Protein AF-A0A366HYT6-F1 (afdb_monomer_lite)

Secondary structure (DSSP, 8-state):
------S-S--HHHHHHHHHHHHHHHHHHHHHHHHHHHHHHHHHHHHHHHHHHHHHHHHHHHTT-----SHHHHHHHHHH-HHHHHHHHHHHHHHT-

InterPro domains:
  IPR010001 SigmaK-factor processing regulatory BofA [PF07441] (20-93)

Radius of gyration: 28.55 Å; chains: 1; bounding box: 72×18×78 Å

Structure (mmCIF, N/CA/C/O backbone):
data_AF-A0A366HYT6-F1
#
_entry.id   AF-A0A366HYT6-F1
#
loop_
_atom_site.group_PDB
_atom_site.id
_atom_site.type_symbol
_atom_site.label_atom_id
_atom_site.label_alt_id
_atom_site.label_comp_id
_atom_site.label_asym_id
_atom_site.label_entity_id
_atom_site.label_seq_id
_atom_site.pdbx_PDB_ins_code
_atom_site.Cartn_x
_atom_site.Cartn_y
_atom_site.Cartn_z
_atom_site.occupancy
_atom_site.B_iso_or_equiv
_atom_site.auth_seq_id
_atom_site.auth_comp_id
_atom_site.auth_asym_id
_atom_site.auth_atom_id
_atom_site.pdbx_PDB_model_num
ATOM 1 N N . MET A 1 1 ? 45.153 0.688 -55.896 1.00 44.47 1 MET A N 1
ATOM 2 C CA . MET A 1 1 ? 44.334 1.616 -55.084 1.00 44.47 1 MET A CA 1
ATOM 3 C C . MET A 1 1 ? 43.225 0.822 -54.389 1.00 44.47 1 MET A C 1
ATOM 5 O O . MET A 1 1 ? 42.088 0.867 -54.820 1.00 44.47 1 MET A O 1
ATOM 9 N N . VAL A 1 2 ? 43.564 -0.006 -53.390 1.00 53.81 2 VAL A N 1
ATOM 10 C CA . VAL A 1 2 ? 42.609 -0.949 -52.746 1.00 53.81 2 VAL A CA 1
ATOM 11 C C . VAL A 1 2 ? 42.680 -0.886 -51.204 1.00 53.81 2 VAL A C 1
ATOM 13 O O . VAL A 1 2 ? 41.992 -1.618 -50.513 1.00 53.81 2 VAL A O 1
ATOM 16 N N . ILE A 1 3 ? 43.463 0.032 -50.623 1.00 50.91 3 ILE A N 1
ATOM 17 C CA . ILE A 1 3 ? 43.813 -0.019 -49.187 1.00 50.91 3 ILE A CA 1
ATOM 18 C C . ILE A 1 3 ? 42.967 0.926 -48.292 1.00 50.91 3 ILE A C 1
ATOM 20 O O . ILE A 1 3 ? 43.234 1.048 -47.109 1.00 50.91 3 ILE A O 1
ATOM 24 N N . LEU A 1 4 ? 41.887 1.558 -48.777 1.00 54.53 4 LEU A N 1
ATOM 25 C CA . LEU A 1 4 ? 41.110 2.525 -47.964 1.00 54.53 4 LEU A CA 1
ATOM 26 C C . LEU A 1 4 ? 39.635 2.152 -47.725 1.00 54.53 4 LEU A C 1
ATOM 28 O O . LEU A 1 4 ? 38.757 3.005 -47.805 1.00 54.53 4 LEU A O 1
ATOM 32 N N . LYS A 1 5 ? 39.344 0.893 -47.381 1.00 54.41 5 LYS A N 1
ATOM 33 C CA . LYS A 1 5 ? 38.053 0.512 -46.766 1.00 54.41 5 LYS A CA 1
ATOM 34 C C . LYS A 1 5 ? 38.260 -0.250 -45.452 1.00 54.41 5 LYS A C 1
ATOM 36 O O . LYS A 1 5 ? 37.755 -1.347 -45.267 1.00 54.41 5 LYS A O 1
ATOM 41 N N . MET A 1 6 ? 39.031 0.341 -44.542 1.00 55.59 6 MET A N 1
ATOM 42 C CA . MET A 1 6 ? 39.088 -0.061 -43.129 1.00 55.59 6 MET A CA 1
ATOM 43 C C . MET A 1 6 ? 38.588 1.086 -42.233 1.00 55.59 6 MET A C 1
ATOM 45 O O . MET A 1 6 ? 39.224 1.466 -41.261 1.00 55.59 6 MET A O 1
ATOM 49 N N . GLY A 1 7 ? 37.448 1.678 -42.588 1.00 59.31 7 GLY A N 1
ATOM 50 C CA . GLY A 1 7 ? 36.496 2.179 -41.592 1.00 59.31 7 GLY A CA 1
ATOM 51 C C . GLY A 1 7 ? 35.457 1.078 -41.408 1.00 59.31 7 GLY A C 1
ATOM 52 O O . GLY A 1 7 ? 35.281 0.312 -42.355 1.00 59.31 7 GLY A O 1
ATOM 53 N N . LEU A 1 8 ? 34.835 0.940 -40.226 1.00 58.62 8 LEU A N 1
ATOM 54 C CA . LEU A 1 8 ? 33.753 -0.031 -39.980 1.00 58.62 8 LEU A CA 1
ATOM 55 C C . LEU A 1 8 ? 32.950 -0.241 -41.270 1.00 58.62 8 LEU A C 1
ATOM 57 O O . LEU A 1 8 ? 32.428 0.736 -41.797 1.00 58.62 8 LEU A O 1
ATOM 61 N N . GLY A 1 9 ? 32.903 -1.469 -41.800 1.00 58.00 9 GLY A N 1
ATOM 62 C CA . GLY A 1 9 ? 32.245 -1.809 -43.073 1.00 58.00 9 GLY A CA 1
ATOM 63 C C . GLY A 1 9 ? 30.719 -1.672 -43.037 1.00 58.00 9 GLY A C 1
ATOM 64 O O . GLY A 1 9 ? 30.010 -2.462 -43.646 1.00 58.00 9 GLY A O 1
ATOM 65 N N . LEU A 1 10 ? 30.221 -0.714 -42.264 1.00 63.66 10 LEU A N 1
ATOM 66 C CA . LEU A 1 10 ? 28.844 -0.308 -42.161 1.00 63.66 10 LEU A CA 1
ATOM 67 C C . LEU A 1 10 ? 28.601 0.726 -43.250 1.00 63.66 10 LEU A C 1
ATOM 69 O O . LEU A 1 10 ? 29.148 1.830 -43.228 1.00 63.66 10 LEU A O 1
ATOM 73 N N . GLU A 1 11 ? 27.768 0.353 -44.209 1.00 78.38 11 GLU A N 1
ATOM 74 C CA . GLU A 1 11 ? 27.169 1.313 -45.121 1.00 78.38 11 GLU A CA 1
ATOM 75 C C . GLU A 1 11 ? 26.437 2.371 -44.281 1.00 78.38 11 GLU A C 1
ATOM 77 O O . GLU A 1 11 ? 25.814 2.055 -43.262 1.00 78.38 11 GLU A O 1
ATOM 82 N N . THR A 1 12 ? 26.545 3.643 -44.662 1.00 78.56 12 THR A N 1
ATOM 83 C CA . THR A 1 12 ? 25.920 4.767 -43.938 1.00 78.56 12 THR A CA 1
ATOM 84 C C . THR A 1 12 ? 24.426 4.546 -43.711 1.00 78.56 12 THR A C 1
ATOM 86 O O . THR A 1 12 ? 23.881 4.938 -42.679 1.00 78.56 12 THR A O 1
ATOM 89 N N . ASP A 1 13 ? 23.795 3.832 -44.638 1.00 83.38 13 ASP A N 1
ATOM 90 C CA . ASP A 1 13 ? 22.387 3.458 -44.605 1.00 83.38 13 ASP A CA 1
ATOM 91 C C . ASP A 1 13 ? 22.086 2.465 -43.475 1.00 83.38 13 ASP A C 1
ATOM 93 O O . ASP A 1 13 ? 21.078 2.599 -42.777 1.00 83.38 13 ASP A O 1
ATOM 97 N N . ALA A 1 14 ? 22.996 1.521 -43.214 1.00 86.44 14 ALA A N 1
ATOM 98 C CA . ALA A 1 14 ? 22.874 0.585 -42.102 1.00 86.44 14 ALA A CA 1
ATOM 99 C C . ALA A 1 14 ? 22.958 1.321 -40.755 1.00 86.44 14 ALA A C 1
ATOM 101 O O . ALA A 1 14 ? 22.122 1.103 -39.878 1.00 86.44 14 ALA A O 1
ATOM 102 N N . ILE A 1 15 ? 23.914 2.244 -40.598 1.00 87.81 15 ILE A N 1
ATOM 103 C CA . ILE A 1 15 ? 24.060 3.052 -39.372 1.00 87.81 15 ILE A CA 1
ATOM 104 C C . ILE A 1 15 ? 22.787 3.866 -39.107 1.00 87.81 15 ILE A C 1
ATOM 106 O O . ILE A 1 15 ? 22.313 3.926 -37.967 1.00 87.81 15 ILE A O 1
ATOM 110 N N . LEU A 1 16 ? 22.210 4.462 -40.153 1.00 87.62 16 LEU A N 1
ATOM 111 C CA . LEU A 1 16 ? 20.982 5.245 -40.051 1.00 87.62 16 LEU A CA 1
ATOM 112 C C . LEU A 1 16 ? 19.788 4.371 -39.641 1.00 87.62 16 LEU A C 1
ATOM 114 O O . LEU A 1 16 ? 19.063 4.724 -38.709 1.00 87.62 16 LEU A O 1
ATOM 118 N N . ALA A 1 17 ? 19.623 3.205 -40.270 1.00 89.75 17 ALA A N 1
ATOM 119 C CA . ALA A 1 17 ? 18.557 2.261 -39.946 1.00 89.75 17 ALA A CA 1
ATOM 120 C C . ALA A 1 17 ? 18.640 1.765 -38.491 1.00 89.75 17 ALA A C 1
ATOM 122 O O . ALA A 1 17 ? 17.634 1.785 -37.776 1.00 89.75 17 ALA A O 1
ATOM 123 N N . TYR A 1 18 ? 19.834 1.394 -38.013 1.00 91.69 18 TYR A N 1
ATOM 124 C CA .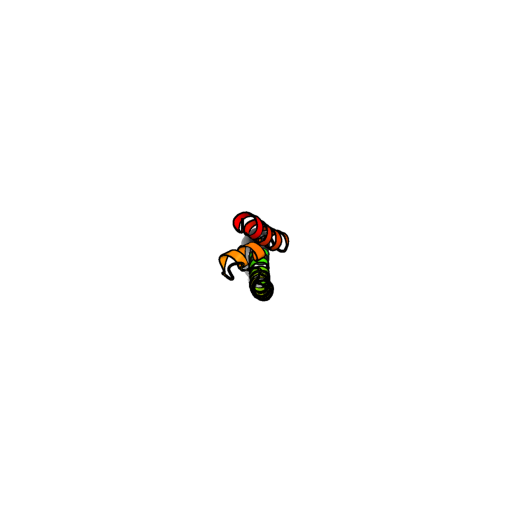 TYR A 1 18 ? 20.030 0.989 -36.616 1.00 91.69 18 TYR A CA 1
ATOM 125 C C . TYR A 1 18 ? 19.772 2.138 -35.636 1.00 91.69 18 TYR A C 1
ATOM 127 O O . TYR A 1 18 ? 19.157 1.919 -34.593 1.00 91.69 18 TYR A O 1
ATOM 135 N N . SER A 1 19 ? 20.183 3.362 -35.974 1.00 93.38 19 SER A N 1
ATOM 136 C CA . SER A 1 19 ? 19.960 4.540 -35.125 1.00 93.38 19 SER A CA 1
ATOM 137 C C . SER A 1 19 ? 18.470 4.851 -34.968 1.00 93.38 19 SER A C 1
ATOM 139 O O . SER A 1 19 ? 17.997 5.087 -33.856 1.00 93.38 19 SER A O 1
ATOM 141 N N . ILE A 1 20 ? 17.709 4.786 -36.064 1.00 95.19 20 ILE A N 1
ATOM 142 C CA . ILE A 1 20 ? 16.251 4.969 -36.044 1.00 95.19 20 ILE A CA 1
ATOM 143 C C . ILE A 1 20 ? 15.579 3.837 -35.258 1.00 95.19 20 ILE A C 1
ATOM 145 O O . ILE A 1 20 ? 14.736 4.104 -34.400 1.00 95.19 20 ILE A O 1
ATOM 149 N N . GLY A 1 21 ? 15.980 2.583 -35.487 1.00 94.75 21 GLY A N 1
ATOM 150 C CA . GLY A 1 21 ? 15.456 1.435 -34.746 1.00 94.75 21 GLY A CA 1
ATOM 151 C C . GLY A 1 21 ? 15.693 1.547 -33.237 1.00 94.75 21 GLY A C 1
ATOM 152 O O . GLY A 1 21 ? 14.783 1.294 -32.446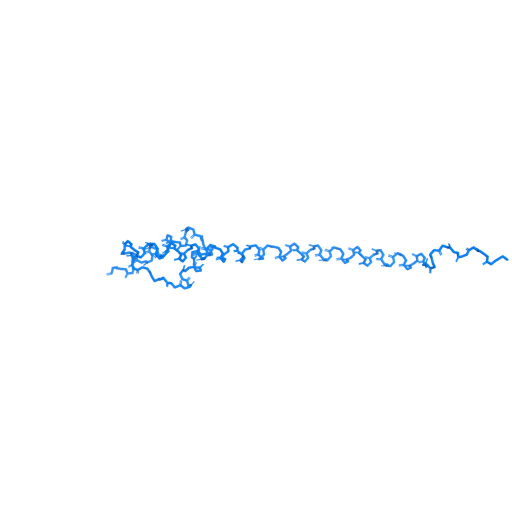 1.00 94.75 21 GLY A O 1
ATOM 153 N N . LEU A 1 22 ? 16.881 2.003 -32.829 1.00 95.06 22 LEU A N 1
ATOM 154 C CA . LEU A 1 22 ? 17.221 2.213 -31.423 1.00 95.06 22 LEU A CA 1
ATOM 155 C C . LEU A 1 22 ? 16.398 3.348 -30.796 1.00 95.06 22 LEU A C 1
ATOM 157 O O . LEU A 1 22 ? 15.929 3.207 -29.666 1.00 95.06 22 LEU A O 1
ATOM 161 N N . LEU A 1 23 ? 16.179 4.446 -31.526 1.00 95.56 23 LEU A N 1
ATOM 162 C CA . LEU A 1 23 ? 15.333 5.554 -31.070 1.00 95.56 23 LEU A CA 1
ATOM 163 C C . LEU A 1 23 ? 13.885 5.106 -30.846 1.00 95.56 23 LEU A C 1
ATOM 165 O O . LEU A 1 23 ? 13.304 5.410 -29.801 1.00 95.56 23 LEU A O 1
ATOM 169 N N . ILE A 1 24 ? 13.320 4.343 -31.786 1.00 95.25 24 ILE A N 1
ATOM 170 C CA . ILE A 1 24 ? 11.969 3.780 -31.659 1.00 95.25 24 ILE A CA 1
ATOM 171 C C . ILE A 1 24 ? 11.907 2.837 -30.453 1.00 95.25 24 ILE A C 1
ATOM 173 O O . ILE A 1 24 ? 11.023 2.981 -29.605 1.00 95.25 24 ILE A O 1
ATOM 177 N N . LEU A 1 25 ? 12.871 1.920 -30.325 1.00 94.69 25 LEU A N 1
ATOM 178 C CA . LEU A 1 25 ? 12.933 0.977 -29.209 1.00 94.69 25 LEU A CA 1
ATOM 179 C C . LEU A 1 25 ? 13.024 1.696 -27.857 1.00 94.69 25 LEU A C 1
ATOM 181 O O . LEU A 1 25 ? 12.324 1.324 -26.915 1.00 94.69 25 LEU A O 1
ATOM 185 N N . TYR A 1 26 ? 13.839 2.747 -27.758 1.00 94.19 26 TYR A N 1
ATOM 186 C CA . TYR A 1 26 ? 13.960 3.548 -26.542 1.00 94.19 26 TYR A CA 1
ATOM 187 C C . TYR A 1 26 ? 12.644 4.247 -26.187 1.00 94.19 26 TYR A C 1
ATOM 189 O O . TYR A 1 26 ? 12.227 4.239 -25.025 1.00 94.19 26 TYR A O 1
ATOM 197 N N . PHE A 1 27 ? 11.956 4.816 -27.178 1.00 94.75 27 PHE A N 1
ATOM 198 C CA . PHE A 1 27 ? 10.702 5.530 -26.956 1.00 94.75 27 PHE A CA 1
ATOM 199 C C . PHE A 1 27 ? 9.578 4.592 -26.490 1.00 94.75 27 PHE A C 1
ATOM 201 O O . PHE A 1 27 ? 8.893 4.875 -25.498 1.00 94.75 27 PHE A O 1
ATOM 208 N N . PHE A 1 28 ? 9.436 3.440 -27.152 1.00 93.88 28 PHE A N 1
ATOM 209 C CA . PHE A 1 28 ? 8.476 2.406 -26.764 1.00 93.88 28 PHE A CA 1
ATOM 210 C C . PHE A 1 28 ? 8.826 1.786 -25.409 1.00 93.88 28 PHE A C 1
ATOM 212 O O . PHE A 1 28 ? 7.963 1.706 -24.533 1.00 93.88 28 PHE A O 1
ATOM 219 N N . GLY A 1 29 ? 10.091 1.419 -25.195 1.00 91.44 29 GLY A N 1
ATOM 220 C CA . GLY A 1 29 ? 10.558 0.830 -23.939 1.00 91.44 29 GLY A CA 1
ATOM 221 C C . GLY A 1 29 ? 10.358 1.761 -22.742 1.00 91.44 29 GLY A C 1
ATOM 222 O O . GLY A 1 29 ? 9.842 1.342 -21.706 1.00 91.44 29 GLY A O 1
ATOM 223 N N . SER A 1 30 ? 10.680 3.048 -22.895 1.00 86.62 30 SER A N 1
ATOM 224 C CA . SER A 1 30 ? 10.490 4.063 -21.850 1.00 86.62 30 SER A CA 1
ATOM 225 C C . SER A 1 30 ? 9.011 4.276 -21.510 1.00 86.62 30 SER A C 1
ATOM 227 O O . SER A 1 30 ? 8.649 4.356 -20.332 1.00 86.62 30 SER A O 1
ATOM 229 N N . THR A 1 31 ? 8.140 4.322 -22.521 1.00 86.75 31 THR A N 1
ATOM 230 C CA . THR A 1 31 ? 6.689 4.466 -22.326 1.00 86.75 31 THR A CA 1
ATOM 231 C C . THR A 1 31 ? 6.104 3.263 -21.592 1.00 86.75 31 THR A C 1
ATOM 233 O O . THR A 1 31 ? 5.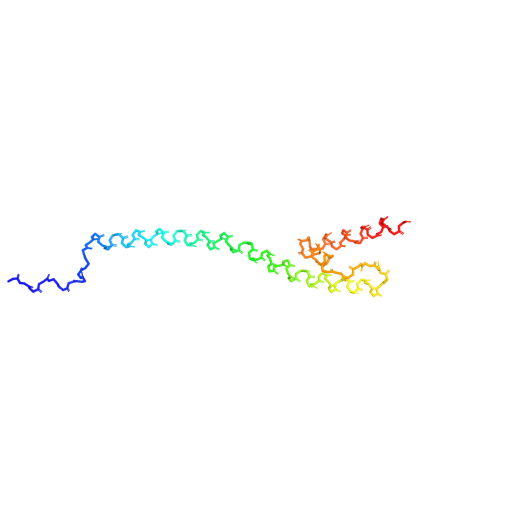397 3.438 -20.595 1.00 86.75 31 THR A O 1
ATOM 236 N N . LEU A 1 32 ? 6.449 2.047 -22.022 1.00 87.31 32 LEU A N 1
ATOM 237 C CA . LEU A 1 32 ? 5.953 0.818 -21.405 1.00 87.31 32 LEU A CA 1
ATOM 238 C C . LEU A 1 32 ? 6.427 0.698 -19.950 1.00 87.31 32 LEU A C 1
ATOM 240 O O . LEU A 1 32 ? 5.635 0.418 -19.052 1.00 87.31 32 LEU A O 1
ATOM 244 N N . PHE A 1 33 ? 7.700 1.002 -19.689 1.00 86.75 33 PHE A N 1
ATOM 245 C CA . PHE A 1 33 ? 8.259 0.963 -18.340 1.00 86.75 33 PHE A CA 1
ATOM 246 C C . PHE A 1 33 ? 7.572 1.957 -17.391 1.00 8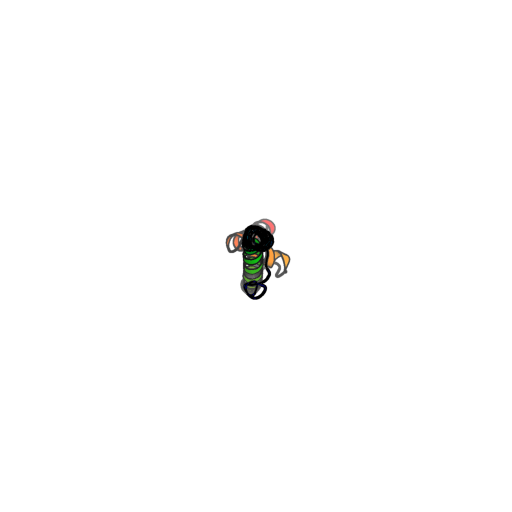6.75 33 PHE A C 1
ATOM 248 O O . PHE A 1 33 ? 7.256 1.618 -16.247 1.00 86.75 33 PHE A O 1
ATOM 255 N N . LYS A 1 34 ? 7.288 3.181 -17.858 1.00 84.31 34 LYS A N 1
ATOM 256 C CA . LYS A 1 34 ? 6.549 4.180 -17.067 1.00 84.31 34 LYS A CA 1
ATOM 257 C C . LYS A 1 34 ? 5.120 3.728 -16.773 1.00 84.31 34 LYS A C 1
ATOM 259 O O . LYS A 1 34 ? 4.682 3.864 -15.630 1.00 84.31 34 LYS A O 1
ATOM 264 N N . ALA A 1 35 ? 4.432 3.159 -17.763 1.00 84.19 35 ALA A N 1
ATOM 265 C CA . ALA A 1 35 ? 3.071 2.652 -17.605 1.00 84.19 35 ALA A CA 1
ATOM 266 C C . ALA A 1 35 ? 2.995 1.516 -16.572 1.00 84.19 35 ALA A C 1
ATOM 268 O O . ALA A 1 35 ? 2.091 1.511 -15.744 1.00 84.19 35 ALA A O 1
ATOM 269 N N . PHE A 1 36 ? 3.976 0.608 -16.554 1.00 85.94 36 PHE A N 1
ATOM 270 C CA . PHE A 1 36 ? 4.032 -0.502 -15.594 1.00 85.94 36 PHE A CA 1
ATOM 271 C C . PHE A 1 36 ? 4.469 -0.090 -14.183 1.00 85.94 36 PHE A C 1
ATOM 273 O O . PHE A 1 36 ? 4.073 -0.716 -13.199 1.00 85.94 36 PHE A O 1
ATOM 280 N N . LYS A 1 37 ? 5.251 0.982 -14.036 1.00 85.94 37 LYS A N 1
ATOM 281 C CA . LYS A 1 37 ? 5.742 1.426 -12.721 1.00 85.94 37 LYS A CA 1
ATOM 282 C C . LYS A 1 37 ? 4.616 1.843 -11.766 1.00 85.94 37 LYS A C 1
ATOM 284 O O . LYS A 1 37 ? 4.736 1.642 -10.556 1.00 85.94 37 LYS A O 1
ATOM 289 N N . ILE A 1 38 ? 3.547 2.433 -12.298 1.00 85.50 38 ILE A N 1
ATOM 290 C CA . ILE A 1 38 ? 2.396 2.922 -11.526 1.00 85.50 38 ILE A CA 1
ATOM 291 C C . ILE A 1 38 ? 1.620 1.763 -10.866 1.00 85.50 38 ILE A C 1
ATOM 293 O O . ILE A 1 38 ? 1.543 1.753 -9.634 1.00 85.50 38 ILE A O 1
ATOM 297 N N . PRO A 1 39 ? 1.107 0.757 -11.607 1.00 84.88 39 PRO A N 1
ATOM 298 C CA . PRO A 1 39 ? 0.358 -0.350 -11.017 1.00 84.88 39 PRO A CA 1
ATOM 299 C C . PRO A 1 39 ? 1.227 -1.216 -10.105 1.00 84.88 39 PRO A C 1
ATOM 301 O O . PRO A 1 39 ? 0.754 -1.647 -9.060 1.00 84.88 39 PRO A O 1
ATOM 304 N N . VAL A 1 40 ? 2.509 -1.420 -10.428 1.00 89.88 40 VAL A N 1
ATOM 305 C CA . VAL A 1 40 ? 3.413 -2.203 -9.568 1.00 89.88 40 VAL A CA 1
ATOM 306 C C . VAL A 1 40 ? 3.572 -1.548 -8.196 1.00 89.88 40 VAL A C 1
ATOM 308 O O . VAL A 1 40 ? 3.451 -2.222 -7.175 1.00 89.88 40 VAL A O 1
ATOM 311 N N . ARG A 1 41 ? 3.783 -0.225 -8.144 1.00 89.31 41 ARG A N 1
ATOM 312 C CA . ARG A 1 41 ? 3.840 0.497 -6.863 1.00 89.31 41 ARG A CA 1
ATOM 313 C C . ARG A 1 41 ? 2.527 0.405 -6.099 1.00 89.31 41 ARG A C 1
ATOM 315 O O . ARG A 1 41 ? 2.566 0.205 -4.889 1.00 89.31 41 ARG A O 1
ATOM 322 N N . PHE A 1 42 ? 1.400 0.519 -6.798 1.00 90.75 42 PHE A N 1
ATOM 323 C CA . PHE A 1 42 ? 0.082 0.397 -6.187 1.00 90.75 42 PHE A CA 1
ATOM 324 C C . PHE A 1 42 ? -0.115 -0.983 -5.547 1.00 90.75 42 PHE A C 1
ATOM 326 O O . PHE A 1 42 ? -0.407 -1.062 -4.357 1.00 90.75 42 PHE A O 1
ATOM 333 N N . VAL A 1 43 ? 0.149 -2.068 -6.279 1.00 92.62 43 VAL A N 1
ATOM 334 C CA . VAL A 1 43 ? 0.016 -3.442 -5.766 1.00 92.62 43 VAL A CA 1
ATOM 335 C C . VAL A 1 43 ? 0.919 -3.676 -4.556 1.00 92.62 43 VAL A C 1
ATOM 337 O O . VAL A 1 43 ? 0.458 -4.209 -3.550 1.00 92.62 43 VAL A O 1
ATOM 340 N N . VAL A 1 44 ? 2.177 -3.227 -4.607 1.00 91.50 44 VAL A N 1
ATOM 341 C CA . VAL A 1 44 ? 3.102 -3.356 -3.469 1.00 91.50 44 VAL A CA 1
ATOM 342 C C . VAL A 1 44 ? 2.606 -2.557 -2.262 1.00 91.50 44 VAL A C 1
ATOM 344 O O . VAL A 1 44 ? 2.625 -3.075 -1.146 1.00 91.50 44 VAL A O 1
ATOM 347 N N . SER A 1 45 ? 2.115 -1.328 -2.465 1.00 91.69 45 SER A N 1
ATOM 348 C CA . SER A 1 45 ? 1.548 -0.536 -1.367 1.00 91.69 45 SER A CA 1
ATOM 349 C C . SER A 1 45 ? 0.307 -1.188 -0.766 1.00 91.69 45 SER A C 1
ATOM 351 O O . SER A 1 45 ? 0.216 -1.284 0.452 1.00 91.69 45 SER A O 1
ATOM 353 N N . VAL A 1 46 ? -0.602 -1.711 -1.595 1.00 94.44 46 VAL A N 1
ATOM 354 C CA . VAL A 1 46 ? -1.805 -2.408 -1.130 1.00 94.44 46 VAL A CA 1
ATOM 355 C C . VAL A 1 46 ? -1.423 -3.661 -0.360 1.00 94.44 46 VAL A C 1
ATOM 357 O O . VAL A 1 46 ? -2.005 -3.921 0.686 1.00 94.44 46 VAL A O 1
ATOM 360 N N . PHE A 1 47 ? -0.425 -4.415 -0.818 1.00 94.94 47 PHE A N 1
ATOM 361 C CA . PHE A 1 47 ? 0.041 -5.615 -0.133 1.00 94.94 47 PHE A CA 1
ATOM 362 C C . PHE A 1 47 ? 0.587 -5.302 1.268 1.00 94.94 47 PHE A C 1
ATOM 364 O O . PHE A 1 47 ? 0.136 -5.892 2.249 1.00 94.94 47 PHE A O 1
ATOM 371 N N . ILE A 1 48 ? 1.490 -4.321 1.383 1.00 94.62 48 ILE A N 1
ATOM 372 C CA . ILE A 1 48 ? 2.049 -3.893 2.676 1.00 94.62 48 ILE A CA 1
ATOM 373 C C . ILE A 1 48 ? 0.943 -3.341 3.584 1.00 94.62 48 ILE A C 1
ATOM 375 O O . ILE A 1 48 ? 0.836 -3.739 4.745 1.0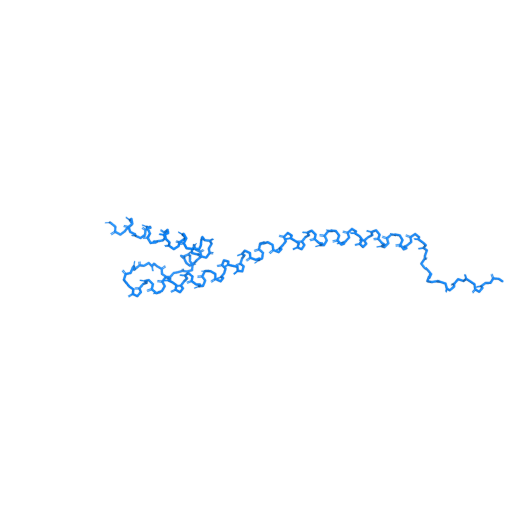0 94.62 48 ILE A O 1
ATOM 379 N N . ASN A 1 49 ? 0.075 -2.482 3.049 1.00 94.69 49 ASN A N 1
ATOM 380 C CA . ASN A 1 49 ? -1.035 -1.908 3.802 1.00 94.69 49 ASN A CA 1
ATOM 381 C C . ASN A 1 49 ? -2.051 -2.974 4.231 1.00 94.69 49 ASN A C 1
ATOM 383 O O . ASN A 1 49 ? -2.638 -2.842 5.299 1.00 94.69 49 ASN A O 1
ATOM 387 N N . SER A 1 50 ? -2.241 -4.040 3.448 1.00 95.06 50 SER A N 1
ATOM 388 C CA . SER A 1 50 ? -3.122 -5.158 3.811 1.00 95.06 50 SER A CA 1
ATOM 389 C C . SER A 1 50 ? -2.555 -5.951 4.977 1.00 95.06 50 SER A C 1
ATOM 391 O O . SER A 1 50 ? -3.296 -6.313 5.884 1.00 95.06 50 SER A O 1
ATOM 393 N N . ILE A 1 51 ? -1.241 -6.191 4.996 1.00 96.25 51 ILE A N 1
ATOM 394 C CA . ILE A 1 51 ? -0.579 -6.856 6.128 1.00 96.25 51 ILE A CA 1
ATOM 395 C C . ILE A 1 51 ? -0.748 -6.014 7.396 1.00 96.25 51 ILE A C 1
ATOM 397 O O . ILE A 1 51 ? -1.169 -6.533 8.429 1.00 96.25 51 ILE A O 1
ATOM 401 N N . ILE A 1 52 ? -0.490 -4.705 7.306 1.00 95.25 52 ILE A N 1
ATOM 402 C CA . ILE A 1 52 ? -0.692 -3.770 8.422 1.00 95.25 52 ILE A CA 1
ATOM 403 C C . ILE A 1 52 ? -2.169 -3.741 8.841 1.00 95.25 52 ILE A C 1
ATOM 405 O O . ILE A 1 52 ? -2.469 -3.789 10.030 1.00 95.25 52 ILE A O 1
ATOM 409 N N . GLY A 1 53 ? -3.097 -3.724 7.886 1.00 94.75 53 GLY A N 1
ATOM 410 C CA . GLY A 1 53 ? -4.535 -3.773 8.137 1.00 94.75 53 GLY A CA 1
ATOM 411 C C . GLY A 1 53 ? -4.969 -5.050 8.852 1.00 94.75 53 GLY A C 1
ATOM 412 O O . GLY A 1 53 ? -5.727 -4.982 9.814 1.00 94.75 53 GLY A O 1
ATOM 413 N N . GLY A 1 54 ? -4.438 -6.206 8.453 1.00 94.69 54 GLY A N 1
ATOM 414 C CA . GLY A 1 54 ? -4.663 -7.478 9.140 1.00 94.69 54 GLY A CA 1
ATOM 415 C C . GLY A 1 54 ? -4.140 -7.470 10.578 1.00 94.69 54 GLY A C 1
ATOM 416 O O . GLY A 1 54 ? -4.842 -7.917 11.484 1.00 94.69 54 GLY A O 1
ATOM 417 N N . LEU A 1 55 ? -2.953 -6.897 10.808 1.00 95.62 55 LEU A N 1
ATOM 418 C CA . LEU A 1 55 ? -2.406 -6.706 12.156 1.00 95.62 55 LEU A CA 1
ATOM 419 C C . LEU A 1 55 ? -3.284 -5.771 13.000 1.00 95.62 55 LEU A C 1
ATOM 421 O O . LEU A 1 55 ? -3.561 -6.076 14.157 1.00 95.62 55 LEU A O 1
ATOM 425 N N . LEU A 1 56 ? -3.767 -4.668 12.425 1.00 94.12 56 LEU A N 1
ATOM 426 C CA . LEU A 1 56 ? -4.683 -3.743 13.097 1.00 94.12 56 LEU A CA 1
ATOM 427 C C . LEU A 1 56 ? -6.014 -4.410 13.454 1.00 94.12 56 LEU A C 1
ATOM 429 O O . LEU A 1 56 ? -6.508 -4.203 14.557 1.00 94.12 56 LEU A O 1
ATOM 433 N N . LEU A 1 57 ? -6.577 -5.235 12.568 1.00 94.12 57 LEU A N 1
ATOM 434 C CA . LEU A 1 57 ? -7.787 -6.009 12.864 1.00 94.12 57 LEU A CA 1
ATOM 435 C C . LEU A 1 57 ? -7.568 -6.980 14.024 1.00 94.12 57 LEU A C 1
ATOM 437 O O . LEU A 1 57 ? -8.426 -7.092 14.897 1.00 94.12 57 LEU A O 1
ATOM 441 N N . LEU A 1 58 ? -6.415 -7.647 14.058 1.00 94.12 58 LEU A N 1
ATOM 442 C CA . LEU A 1 58 ? -6.060 -8.555 15.143 1.00 94.12 58 LEU A CA 1
ATOM 443 C C . LEU A 1 58 ? -5.956 -7.803 16.477 1.00 94.12 58 LEU A C 1
ATOM 445 O O . LEU A 1 58 ? -6.531 -8.249 17.467 1.00 94.12 58 LEU A O 1
ATOM 449 N N . LEU A 1 59 ? -5.314 -6.628 16.481 1.00 93.81 59 LEU A N 1
ATOM 450 C CA . LEU A 1 59 ? -5.252 -5.747 17.651 1.00 93.81 59 LEU A CA 1
ATOM 451 C C . LEU A 1 59 ? -6.641 -5.267 18.086 1.00 93.81 59 LEU A C 1
ATOM 453 O O . LEU A 1 59 ? -6.957 -5.330 19.268 1.00 93.81 59 LEU A O 1
ATOM 457 N N . LEU A 1 60 ? -7.494 -4.830 17.156 1.00 92.00 60 LEU A N 1
ATOM 458 C CA . LEU A 1 60 ? -8.864 -4.408 17.469 1.00 92.00 60 LEU A CA 1
ATOM 459 C C . LEU A 1 60 ? -9.681 -5.538 18.096 1.00 92.00 60 LEU A C 1
ATOM 461 O O . LEU A 1 60 ? -10.437 -5.299 19.037 1.00 92.00 60 LEU A O 1
ATOM 465 N N . ASN A 1 61 ? -9.501 -6.771 17.623 1.00 91.31 61 ASN A N 1
ATOM 466 C CA . ASN A 1 61 ? -10.203 -7.919 18.180 1.00 91.31 61 ASN A CA 1
ATOM 467 C C . ASN A 1 61 ? -9.801 -8.204 19.639 1.00 91.31 61 ASN A C 1
ATOM 469 O O . ASN A 1 61 ? -10.622 -8.686 20.412 1.00 91.31 61 ASN A O 1
ATOM 473 N N . MET A 1 62 ? -8.584 -7.832 20.055 1.00 92.50 62 MET A N 1
ATOM 474 C CA . MET A 1 62 ? -8.172 -7.904 21.465 1.00 92.50 62 MET A CA 1
ATOM 475 C C . MET A 1 62 ? -8.948 -6.930 22.366 1.00 92.50 62 MET A C 1
ATOM 477 O O . MET A 1 62 ? -9.055 -7.163 23.566 1.00 92.50 62 MET A O 1
ATOM 481 N N . PHE A 1 63 ? -9.516 -5.862 21.799 1.00 90.44 63 PHE A N 1
ATOM 482 C CA . PHE A 1 63 ? -10.378 -4.905 22.500 1.00 90.44 63 PHE A CA 1
ATOM 483 C C . PHE A 1 63 ? -11.877 -5.250 22.394 1.00 90.44 63 PHE A C 1
ATOM 485 O O . PHE A 1 63 ? -12.713 -4.387 22.645 1.00 90.44 63 PHE A O 1
ATOM 492 N N . ASN A 1 64 ? -12.232 -6.493 22.040 1.00 85.75 64 ASN A N 1
ATOM 493 C CA . ASN A 1 64 ? -13.616 -6.970 21.880 1.00 85.75 64 ASN A CA 1
ATOM 494 C C . ASN A 1 64 ? -14.421 -6.256 20.771 1.00 85.75 64 ASN A C 1
ATOM 496 O O . ASN A 1 64 ? -15.638 -6.125 20.868 1.00 85.75 64 ASN A O 1
ATOM 500 N N . PHE A 1 65 ? -13.768 -5.785 19.699 1.00 84.69 65 PHE A N 1
ATOM 501 C CA . PHE A 1 65 ? -14.488 -5.249 18.531 1.00 84.69 65 PHE A CA 1
ATOM 502 C C . PHE A 1 65 ? -15.162 -6.341 17.670 1.00 84.69 65 PHE A C 1
ATOM 504 O O . PHE A 1 65 ? -16.029 -6.016 16.856 1.00 84.69 65 PHE A O 1
ATOM 511 N N . ASP A 1 66 ? -14.778 -7.617 17.821 1.00 86.25 66 ASP A N 1
ATOM 512 C CA . ASP A 1 66 ? -15.330 -8.777 17.096 1.00 86.25 66 ASP A CA 1
ATOM 513 C C . ASP A 1 66 ? -15.454 -8.558 15.574 1.00 86.25 66 ASP A C 1
ATOM 515 O O . ASP A 1 66 ? -16.462 -8.904 14.943 1.00 86.25 66 ASP A O 1
ATOM 519 N N . ILE A 1 67 ? -14.440 -7.931 14.968 1.00 90.25 67 ILE A N 1
ATOM 520 C CA . ILE A 1 67 ? -14.346 -7.754 13.514 1.00 90.25 67 ILE A CA 1
ATOM 521 C C . ILE A 1 67 ? -13.612 -8.966 12.941 1.00 90.25 67 ILE A C 1
ATOM 523 O O . ILE A 1 67 ? -12.542 -9.338 13.415 1.00 90.25 67 ILE A O 1
ATOM 527 N N . GLY A 1 68 ? -14.169 -9.576 11.890 1.00 90.50 68 GLY A N 1
ATOM 528 C CA . GLY A 1 68 ? -13.578 -10.762 11.272 1.00 90.50 68 GLY A CA 1
ATOM 529 C C . GLY A 1 68 ? -12.139 -10.519 10.805 1.00 90.50 68 GLY A C 1
ATOM 530 O O . GLY A 1 68 ? -11.898 -9.703 9.915 1.00 90.50 68 GLY A O 1
ATOM 531 N N . VAL A 1 69 ? -11.180 -11.255 11.366 1.00 92.81 69 VAL A N 1
ATOM 532 C CA . VAL A 1 69 ? -9.774 -11.214 10.941 1.00 92.81 69 VAL A CA 1
ATOM 533 C C . VAL A 1 69 ? -9.607 -12.161 9.754 1.00 92.81 69 VAL A C 1
ATOM 535 O O . VAL A 1 69 ? -9.329 -13.346 9.914 1.00 92.81 69 VAL A O 1
ATOM 538 N N . ASN A 1 70 ? -9.847 -11.654 8.546 1.00 93.31 70 ASN A N 1
ATOM 539 C CA . ASN A 1 70 ? -9.736 -12.432 7.314 1.00 93.31 70 ASN A CA 1
ATOM 540 C C . ASN A 1 70 ? -9.013 -11.638 6.205 1.00 93.31 70 ASN A C 1
ATOM 542 O O . ASN A 1 70 ? -8.937 -10.405 6.279 1.00 93.31 70 ASN A O 1
ATOM 546 N N . PRO A 1 71 ? -8.495 -12.320 5.164 1.00 92.12 71 PRO A N 1
ATOM 547 C CA . PRO A 1 71 ? -7.789 -11.657 4.069 1.00 92.12 71 PRO A CA 1
ATOM 548 C C . PRO A 1 71 ? -8.628 -10.606 3.333 1.00 92.12 71 PRO A C 1
ATOM 550 O O . PRO A 1 71 ? -8.076 -9.613 2.871 1.00 92.12 71 PRO A O 1
ATOM 553 N N . TRP A 1 72 ? -9.952 -10.779 3.250 1.00 94.25 72 TRP A N 1
ATOM 554 C CA . TRP A 1 72 ? -10.841 -9.820 2.588 1.00 94.25 72 TRP A CA 1
ATOM 555 C C . TRP A 1 72 ? -10.897 -8.484 3.330 1.00 94.25 72 TRP A C 1
ATOM 557 O O . TRP A 1 72 ? -10.692 -7.435 2.724 1.00 94.25 72 TRP A O 1
ATOM 567 N N . ASN A 1 73 ? -11.082 -8.510 4.647 1.00 94.69 73 ASN A N 1
ATOM 568 C CA . ASN A 1 73 ? -11.113 -7.311 5.483 1.00 94.69 73 ASN A CA 1
ATOM 569 C C . ASN A 1 73 ? -9.743 -6.617 5.518 1.00 94.69 73 ASN A C 1
ATOM 571 O O . ASN A 1 73 ? -9.660 -5.392 5.430 1.00 94.69 73 ASN A O 1
ATOM 575 N N . ALA A 1 74 ? -8.660 -7.397 5.564 1.00 95.38 74 ALA A N 1
ATOM 576 C CA . ALA A 1 74 ? -7.302 -6.877 5.451 1.00 95.38 74 ALA A CA 1
ATOM 577 C C . ALA A 1 74 ? -7.062 -6.182 4.097 1.00 95.38 74 ALA A C 1
ATOM 579 O O . ALA A 1 74 ? -6.497 -5.092 4.071 1.00 95.38 74 ALA A O 1
ATOM 580 N N . LEU A 1 75 ? -7.548 -6.753 2.988 1.00 95.88 75 LEU A N 1
ATOM 581 C CA . LEU A 1 75 ? -7.471 -6.144 1.653 1.00 95.88 75 LEU A CA 1
ATOM 582 C C . LEU A 1 75 ? -8.285 -4.853 1.542 1.00 95.88 75 LEU A C 1
ATOM 584 O O . LEU A 1 75 ? -7.818 -3.902 0.920 1.00 95.88 75 LEU A O 1
ATOM 588 N N . VAL A 1 76 ? -9.467 -4.780 2.161 1.00 95.12 76 VAL A N 1
ATOM 589 C CA . VAL A 1 76 ? -10.256 -3.535 2.212 1.00 95.12 76 VAL A CA 1
ATOM 590 C C . VAL A 1 76 ? -9.443 -2.427 2.886 1.00 95.12 76 VAL A C 1
ATOM 592 O O . VAL A 1 76 ? -9.323 -1.330 2.341 1.00 95.12 76 VAL A O 1
ATOM 595 N N . ILE A 1 77 ? -8.800 -2.718 4.018 1.00 95.94 77 ILE A N 1
ATOM 596 C CA . ILE A 1 77 ? -7.894 -1.762 4.671 1.00 95.94 77 ILE A CA 1
ATOM 597 C C . ILE A 1 77 ? -6.653 -1.502 3.808 1.00 95.94 77 ILE A C 1
ATOM 599 O O . ILE A 1 77 ? -6.164 -0.382 3.767 1.00 95.94 77 ILE A O 1
ATOM 603 N N . GLY A 1 78 ? -6.142 -2.490 3.079 1.00 94.00 78 GLY A N 1
ATOM 604 C CA . GLY A 1 78 ? -4.985 -2.314 2.206 1.00 94.00 78 GLY A CA 1
ATOM 605 C C . GLY A 1 78 ? -5.231 -1.385 1.019 1.00 94.00 78 GLY A C 1
ATOM 606 O O . GLY A 1 78 ? -4.360 -0.585 0.675 1.00 94.00 78 GLY A O 1
ATOM 607 N N . ILE A 1 79 ? -6.417 -1.477 0.413 1.00 95.06 79 ILE A N 1
ATOM 608 C CA . ILE A 1 79 ? -6.833 -0.680 -0.749 1.00 95.06 79 ILE A CA 1
ATOM 609 C C . ILE A 1 79 ? -7.227 0.733 -0.323 1.00 95.06 79 ILE A C 1
ATOM 611 O O . ILE A 1 79 ? -6.782 1.705 -0.931 1.00 95.06 79 ILE A O 1
ATOM 615 N N . PHE A 1 80 ? -8.058 0.853 0.712 1.00 93.44 80 PHE A N 1
ATOM 616 C CA . PHE A 1 80 ? -8.587 2.146 1.143 1.00 93.44 80 PHE A CA 1
ATOM 617 C C . PHE A 1 80 ? -7.696 2.829 2.193 1.00 93.44 80 PHE A C 1
ATOM 619 O O . PHE A 1 80 ? -7.744 4.045 2.336 1.00 93.44 80 PHE A O 1
ATOM 626 N N . GLY A 1 81 ? -6.849 2.096 2.912 1.00 91.12 81 GLY A N 1
ATOM 627 C CA . GLY A 1 81 ? -6.046 2.602 4.025 1.00 91.12 81 GLY A CA 1
ATOM 628 C C . GLY A 1 81 ? -6.877 2.803 5.295 1.00 91.12 81 GLY A C 1
ATOM 629 O O . GLY A 1 81 ? -7.792 2.035 5.603 1.00 91.12 81 GLY A O 1
ATOM 630 N N . ILE A 1 82 ? -6.588 3.890 6.018 1.00 92.19 82 ILE A N 1
ATOM 631 C CA . ILE A 1 82 ? -7.332 4.321 7.213 1.00 92.19 82 ILE A CA 1
ATOM 632 C C . ILE A 1 82 ? -8.851 4.438 6.968 1.00 92.19 82 ILE A C 1
ATOM 634 O O . ILE A 1 82 ? -9.600 3.921 7.798 1.00 92.19 82 ILE A O 1
ATOM 638 N N . PRO A 1 83 ? -9.362 5.035 5.866 1.00 93.31 83 PRO A N 1
ATOM 639 C CA . PRO A 1 83 ? -10.808 5.072 5.647 1.00 93.31 83 PRO A CA 1
ATOM 640 C C . PRO A 1 83 ? -11.419 3.674 5.468 1.00 93.31 83 PRO A C 1
ATOM 642 O O . PRO A 1 83 ? -12.573 3.482 5.835 1.00 93.31 83 PRO A O 1
ATOM 645 N N . GLY A 1 84 ? -10.655 2.677 5.001 1.00 94.38 84 GLY A N 1
ATOM 646 C CA . GLY A 1 84 ? -11.097 1.278 4.967 1.00 94.38 84 GLY A CA 1
ATOM 647 C C . GLY A 1 84 ? -11.270 0.674 6.361 1.00 94.38 84 GLY A C 1
ATOM 648 O O . GLY A 1 84 ? -12.241 -0.035 6.613 1.00 94.38 84 GLY A O 1
ATOM 649 N N . LEU A 1 85 ? -10.373 1.006 7.293 1.00 93.50 85 LEU A N 1
ATOM 650 C CA . LEU A 1 85 ? -10.505 0.597 8.693 1.00 93.50 85 LEU A CA 1
ATOM 651 C C . LEU A 1 85 ? -11.749 1.217 9.340 1.00 93.50 85 LEU A C 1
ATOM 653 O O . LEU A 1 85 ? -12.533 0.511 9.971 1.00 93.50 85 LEU A O 1
ATOM 657 N N . ILE A 1 86 ? -11.950 2.523 9.139 1.00 94.38 86 ILE A N 1
ATOM 658 C CA . ILE A 1 86 ? -13.131 3.243 9.634 1.00 94.38 86 ILE A CA 1
ATOM 659 C C . ILE A 1 86 ? -14.405 2.625 9.052 1.00 94.38 86 ILE A C 1
ATOM 661 O O . ILE A 1 86 ? -15.352 2.384 9.795 1.00 94.38 86 ILE A O 1
ATOM 665 N N . LEU A 1 87 ? -14.417 2.309 7.753 1.00 94.50 87 LEU A N 1
ATOM 666 C CA . LEU A 1 87 ? -15.551 1.667 7.092 1.00 94.50 87 LEU A CA 1
ATOM 667 C C . LEU A 1 87 ? -15.920 0.335 7.755 1.00 94.50 87 LEU A C 1
ATOM 669 O O . LEU A 1 87 ? -17.093 0.113 8.034 1.00 94.50 87 LEU A O 1
ATOM 673 N N . LEU A 1 88 ? -14.942 -0.534 8.035 1.00 93.50 88 LEU A N 1
ATOM 674 C CA . LEU A 1 88 ? -15.200 -1.824 8.684 1.00 93.50 88 LEU A CA 1
ATOM 675 C C . LEU A 1 88 ? -15.747 -1.662 10.106 1.00 93.50 88 LEU A C 1
ATOM 677 O O . LEU A 1 88 ? -16.658 -2.394 10.494 1.00 93.50 88 LEU A O 1
ATOM 681 N N . ILE A 1 89 ? -15.233 -0.691 10.865 1.00 92.19 89 ILE A N 1
ATOM 682 C CA . ILE A 1 89 ? -15.736 -0.377 12.208 1.00 92.19 89 ILE A CA 1
ATOM 683 C C . ILE A 1 89 ? -17.181 0.126 12.130 1.00 92.19 89 ILE A C 1
ATOM 685 O O . ILE A 1 89 ? -18.043 -0.374 12.847 1.00 92.19 89 ILE A O 1
ATOM 689 N N . VAL A 1 90 ? -17.470 1.074 11.236 1.00 93.19 90 VAL A N 1
ATOM 690 C CA . VAL A 1 90 ? -18.826 1.610 11.042 1.00 93.19 90 VAL A CA 1
ATOM 691 C C . VAL A 1 90 ? -19.788 0.509 10.602 1.00 93.19 90 VAL A C 1
ATOM 693 O O . VAL A 1 90 ? -20.883 0.403 11.148 1.00 93.19 90 VAL A O 1
ATOM 696 N N . LEU A 1 91 ? -19.376 -0.350 9.667 1.00 92.06 91 LEU A N 1
ATOM 697 C CA . LEU A 1 91 ? -20.192 -1.469 9.200 1.00 92.06 91 LEU A CA 1
ATOM 698 C C . LEU A 1 91 ? -20.514 -2.434 10.345 1.00 92.06 91 LEU A C 1
ATOM 700 O O . LEU A 1 91 ? -21.659 -2.859 10.484 1.00 92.06 91 LEU A O 1
ATOM 704 N N . LYS A 1 92 ? -19.528 -2.733 11.198 1.00 88.88 92 LYS A N 1
ATOM 705 C CA . LYS A 1 92 ? -19.741 -3.534 12.405 1.00 88.88 92 LYS A CA 1
ATOM 706 C C . LYS A 1 92 ? -20.734 -2.864 13.351 1.00 88.88 92 LYS A C 1
ATOM 708 O O . LYS A 1 92 ? -21.628 -3.550 13.816 1.00 88.88 92 LYS A O 1
ATOM 713 N N . LEU A 1 93 ? -20.614 -1.563 13.613 1.00 90.00 93 LEU A N 1
ATOM 714 C CA . LEU A 1 93 ? -21.530 -0.842 14.508 1.00 90.00 93 LEU A CA 1
ATOM 715 C C . LEU A 1 93 ? -22.976 -0.836 13.994 1.00 90.00 93 LEU A C 1
ATOM 717 O O . LEU A 1 93 ? -23.898 -0.952 14.792 1.00 90.00 93 LEU A O 1
ATOM 721 N N . ILE A 1 94 ? -23.172 -0.730 12.677 1.00 91.12 94 ILE A N 1
ATOM 722 C CA . ILE A 1 94 ? -24.507 -0.765 12.061 1.00 91.12 94 ILE A CA 1
ATOM 723 C C . ILE A 1 94 ? -25.105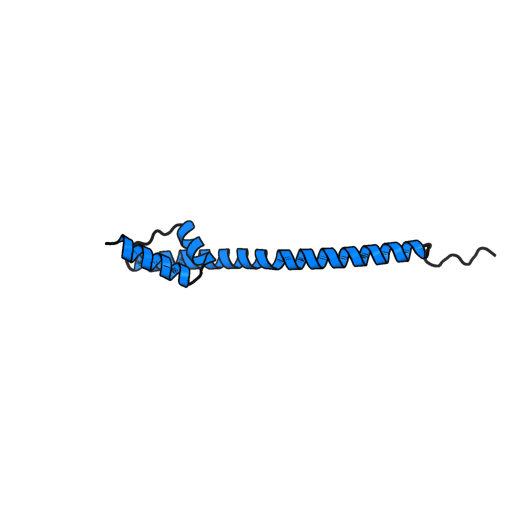 -2.177 12.119 1.00 91.12 94 ILE A C 1
ATOM 725 O O . ILE A 1 94 ? -26.290 -2.319 12.396 1.00 91.12 94 ILE A O 1
ATOM 729 N N . LEU A 1 95 ? -24.302 -3.214 11.855 1.00 88.94 95 LEU A N 1
ATOM 730 C CA . LEU A 1 95 ? -24.746 -4.616 11.851 1.00 88.94 95 LEU A CA 1
ATOM 731 C C . LEU A 1 95 ? -24.799 -5.258 13.246 1.00 88.94 95 LEU A C 1
ATOM 733 O O . LEU A 1 95 ? -25.314 -6.363 13.380 1.00 88.94 95 LEU A O 1
ATOM 737 N N . ALA A 1 96 ? -24.198 -4.626 14.255 1.00 78.19 96 ALA A N 1
ATOM 738 C CA . ALA A 1 96 ? -24.226 -5.083 15.644 1.00 78.19 96 ALA A CA 1
ATOM 739 C C . ALA A 1 96 ? -25.506 -4.670 16.395 1.00 78.19 96 ALA A C 1
ATOM 741 O O . ALA A 1 96 ? -25.659 -5.060 17.551 1.00 78.19 96 ALA A O 1
ATOM 742 N N . VAL A 1 97 ? -26.384 -3.884 15.758 1.00 55.19 97 VAL A N 1
ATOM 743 C CA . VAL A 1 97 ? -27.779 -3.652 16.180 1.00 55.19 97 VAL A CA 1
ATOM 744 C C . VAL A 1 97 ? -28.616 -4.884 15.863 1.00 55.19 97 VAL A C 1
ATOM 746 O O . VAL A 1 97 ? -29.405 -5.283 16.747 1.00 55.19 97 VAL A O 1
#

Foldseek 3Di:
DPPPPPDPVDDPVNVVVVVVVVVVCCVVVVVVVVVVVVVVVLVVQLVVQLVVQLVVVVVVVVVVLPQDSDSVLSSQCSNVPPVSVVVSSVVSVVVVD

Sequence (97 aa):
MVILKMGLGLETDAILAYSIGLLILYFFGSTLFKAFKIPVRFVVSVFINSIIGGLLLLLLNMFNFDIGVNPWNALVIGIFGIPGLILLIVLKLILAV

Organism: NCBI:txid645887

pLDDT: mean 87.19, std 12.17, range [44.47, 96.25]